Protein AF-A0A348WJE6-F1 (afdb_monomer)

Foldseek 3Di:
DDDPFWADPVLLVVEDPVQSVVVVVCCVPPNDVDTAGHPYGFQWDDDDFQWTAGPVRDIDGNPDDCPVVRD

Solvent-accessible surface area (backbone atoms only — not comparable to full-atom values): 4534 Å² total; per-residue (Å²): 135,85,65,95,50,49,46,50,79,91,44,52,82,81,46,54,74,66,58,44,53,49,50,56,51,45,45,75,73,67,39,86,84,68,77,51,50,36,73,70,60,79,57,68,74,47,72,60,57,56,34,37,23,34,81,86,66,52,76,43,80,61,87,76,73,68,82,61,73,85,75

Mean predicted aligned error: 3.24 Å

Structure (mmCIF, N/CA/C/O backbone):
data_AF-A0A348WJE6-F1
#
_entry.id   AF-A0A348WJE6-F1
#
loop_
_atom_site.group_PDB
_atom_site.id
_atom_site.type_symbol
_atom_site.label_atom_id
_atom_site.label_alt_id
_atom_site.label_comp_id
_atom_site.label_asym_id
_atom_site.label_entity_id
_atom_site.label_seq_id
_atom_site.pdbx_PDB_ins_code
_atom_site.Cartn_x
_atom_site.Cartn_y
_atom_site.Cartn_z
_atom_site.occupancy
_atom_site.B_iso_or_equiv
_atom_site.auth_seq_id
_atom_site.auth_comp_id
_atom_site.auth_asym_id
_atom_site.auth_atom_id
_atom_site.pdbx_PDB_model_num
ATOM 1 N N . MET A 1 1 ? 21.995 -6.661 0.316 1.00 54.91 1 MET A N 1
ATOM 2 C CA . MET A 1 1 ? 21.053 -7.356 1.217 1.00 54.91 1 MET A CA 1
ATOM 3 C C . MET A 1 1 ? 19.654 -7.101 0.685 1.00 54.91 1 MET A C 1
ATOM 5 O O . MET A 1 1 ? 19.299 -5.937 0.536 1.00 54.91 1 MET A O 1
ATOM 9 N N . THR A 1 2 ? 18.925 -8.142 0.293 1.00 70.00 2 THR A N 1
ATOM 10 C CA . THR A 1 2 ? 17.565 -8.007 -0.253 1.00 70.00 2 THR A CA 1
ATOM 11 C C . THR A 1 2 ? 16.580 -7.878 0.908 1.00 70.00 2 THR A C 1
ATOM 13 O O . THR A 1 2 ? 16.660 -8.643 1.865 1.00 70.00 2 THR A O 1
ATOM 16 N N . MET A 1 3 ? 15.702 -6.874 0.874 1.00 82.44 3 MET A N 1
ATOM 17 C CA . MET A 1 3 ? 14.653 -6.698 1.882 1.00 82.44 3 MET A CA 1
ATOM 18 C C . MET A 1 3 ? 13.550 -7.734 1.617 1.00 82.44 3 MET A C 1
ATOM 20 O O . MET A 1 3 ? 13.041 -7.794 0.505 1.00 82.44 3 MET A O 1
ATOM 24 N N . ILE A 1 4 ? 13.197 -8.532 2.631 1.00 85.75 4 ILE A N 1
ATOM 25 C CA . ILE A 1 4 ? 12.324 -9.719 2.505 1.00 85.75 4 ILE A CA 1
ATOM 26 C C . ILE A 1 4 ? 10.931 -9.389 1.934 1.00 85.75 4 ILE A C 1
ATOM 28 O O . ILE A 1 4 ? 10.349 -10.231 1.265 1.00 85.75 4 ILE A O 1
ATOM 32 N N . ASN A 1 5 ? 10.438 -8.161 2.126 1.00 91.31 5 ASN A N 1
ATOM 33 C CA . ASN A 1 5 ? 9.130 -7.712 1.637 1.00 91.31 5 ASN A CA 1
ATOM 34 C C . ASN A 1 5 ? 9.238 -6.584 0.602 1.00 91.31 5 ASN A C 1
ATOM 36 O O . ASN A 1 5 ? 8.305 -5.802 0.486 1.00 91.31 5 ASN A O 1
ATOM 40 N N . ALA A 1 6 ? 10.368 -6.401 -0.084 1.00 92.44 6 ALA A N 1
ATOM 41 C CA . ALA A 1 6 ? 10.452 -5.353 -1.100 1.00 92.44 6 ALA A CA 1
ATOM 42 C C . ALA A 1 6 ? 9.693 -5.742 -2.371 1.00 92.44 6 ALA A C 1
ATOM 44 O O . ALA A 1 6 ? 9.823 -6.861 -2.852 1.00 92.44 6 ALA A O 1
ATOM 45 N N . TYR A 1 7 ? 8.990 -4.769 -2.944 1.00 93.88 7 TYR A N 1
ATOM 46 C CA . TYR A 1 7 ? 8.447 -4.861 -4.294 1.00 93.88 7 TYR A CA 1
ATOM 47 C C . TYR A 1 7 ? 9.547 -5.138 -5.329 1.00 93.88 7 TYR A C 1
ATOM 49 O O . TYR A 1 7 ? 10.578 -4.450 -5.346 1.00 93.88 7 TYR A O 1
ATOM 57 N N . ASP A 1 8 ? 9.283 -6.093 -6.220 1.00 92.31 8 ASP A N 1
ATOM 58 C CA . ASP A 1 8 ? 10.075 -6.373 -7.415 1.00 92.31 8 ASP A CA 1
ATOM 59 C C . ASP A 1 8 ? 9.342 -5.867 -8.666 1.00 92.31 8 ASP A C 1
ATOM 61 O O . ASP A 1 8 ? 8.229 -6.292 -8.975 1.00 92.31 8 ASP A O 1
ATOM 65 N N . SER A 1 9 ? 9.996 -4.991 -9.434 1.00 90.38 9 SER A N 1
ATOM 66 C CA . SER A 1 9 ? 9.478 -4.490 -10.712 1.00 90.38 9 SER A CA 1
ATOM 67 C C . SER A 1 9 ? 9.198 -5.587 -11.743 1.00 90.38 9 SER A C 1
ATOM 69 O O . SER A 1 9 ? 8.419 -5.349 -12.662 1.00 90.38 9 SER A O 1
ATOM 71 N N . ALA A 1 10 ? 9.782 -6.782 -11.599 1.00 92.19 10 ALA A N 1
ATOM 72 C CA . ALA A 1 10 ? 9.450 -7.933 -12.438 1.00 92.19 10 ALA A CA 1
ATOM 73 C C . ALA A 1 10 ? 7.976 -8.373 -12.307 1.00 92.19 10 ALA A C 1
ATOM 75 O O . ALA A 1 10 ? 7.461 -9.053 -13.191 1.00 92.19 10 ALA A O 1
ATOM 76 N N . LEU A 1 11 ? 7.284 -7.956 -11.240 1.00 90.12 11 LEU A N 1
ATOM 77 C CA . LEU A 1 11 ? 5.871 -8.245 -10.988 1.00 90.12 11 LEU A CA 1
ATOM 78 C C . LEU A 1 11 ? 4.928 -7.127 -11.472 1.00 90.12 11 LEU A C 1
ATOM 80 O O . LEU A 1 11 ? 3.727 -7.188 -11.228 1.00 90.12 11 LEU A O 1
ATOM 84 N N . ALA A 1 12 ? 5.419 -6.121 -12.204 1.00 91.19 12 ALA A N 1
ATOM 85 C CA . ALA A 1 12 ? 4.601 -4.985 -12.651 1.00 91.19 12 ALA A CA 1
ATOM 86 C C . ALA A 1 12 ? 3.377 -5.372 -13.511 1.00 91.19 12 ALA A C 1
ATOM 88 O O . ALA A 1 12 ? 2.396 -4.628 -13.556 1.00 91.19 12 ALA A O 1
ATOM 89 N N . GLU A 1 13 ? 3.414 -6.524 -14.185 1.00 91.94 13 GLU A N 1
ATOM 90 C CA . GLU A 1 13 ? 2.313 -7.022 -15.024 1.00 91.94 13 GLU A CA 1
ATOM 91 C C . GLU A 1 13 ? 1.101 -7.510 -14.217 1.00 91.94 13 GLU A C 1
ATOM 93 O O . GLU A 1 13 ? -0.006 -7.540 -14.750 1.00 91.94 13 GLU A O 1
ATOM 98 N N . VAL A 1 14 ? 1.271 -7.864 -12.933 1.00 92.75 14 VAL A N 1
ATOM 99 C CA . VAL A 1 14 ? 0.134 -8.261 -12.078 1.00 92.75 14 VAL A CA 1
ATOM 100 C C . VAL A 1 14 ? -0.597 -7.065 -11.463 1.00 92.75 14 VAL A C 1
ATOM 102 O O . VAL A 1 14 ? -1.638 -7.243 -10.833 1.00 92.75 14 VAL A O 1
ATOM 105 N N . LEU A 1 15 ? -0.057 -5.852 -11.622 1.00 95.06 15 LEU A N 1
ATOM 106 C CA . LEU A 1 15 ? -0.629 -4.627 -11.072 1.00 95.06 15 LEU A CA 1
ATOM 107 C C . LEU A 1 15 ? -1.718 -4.054 -11.978 1.00 95.06 15 LEU A C 1
ATOM 109 O O . LEU A 1 15 ? -1.704 -4.219 -13.201 1.00 95.06 15 LEU A O 1
ATOM 113 N N . SER A 1 16 ? -2.632 -3.294 -11.373 1.00 95.06 16 SER A N 1
ATOM 114 C CA . SER A 1 16 ? -3.576 -2.487 -12.140 1.00 95.06 16 SER A CA 1
ATOM 115 C C . SER A 1 16 ? -2.828 -1.461 -13.016 1.00 95.06 16 SER A C 1
ATOM 117 O O . SER A 1 16 ? -1.731 -1.016 -12.652 1.00 95.06 16 SER A O 1
ATOM 119 N N . PRO A 1 17 ? -3.395 -1.043 -14.167 1.00 95.88 17 PRO A N 1
ATOM 120 C CA . PRO A 1 17 ? -2.787 -0.005 -14.999 1.00 95.88 17 PRO A CA 1
ATOM 121 C C . PRO A 1 17 ? -2.501 1.295 -14.234 1.00 95.88 17 PRO A C 1
ATOM 123 O O . PRO A 1 17 ? -1.465 1.921 -14.464 1.00 95.88 17 PRO A O 1
ATOM 126 N N . ASP A 1 18 ? -3.384 1.661 -13.302 1.00 95.50 18 ASP A N 1
ATOM 127 C CA . ASP A 1 18 ? -3.268 2.880 -12.502 1.00 95.50 18 ASP A CA 1
ATOM 128 C C . ASP A 1 18 ? -2.122 2.791 -11.487 1.00 95.50 18 ASP A C 1
ATOM 130 O O . ASP A 1 18 ? -1.308 3.715 -11.395 1.00 95.50 18 ASP A O 1
ATOM 134 N N . ASP A 1 19 ? -1.986 1.664 -10.780 1.00 96.31 19 ASP A N 1
ATOM 135 C CA . ASP A 1 19 ? -0.892 1.473 -9.821 1.00 96.31 19 ASP A CA 1
ATOM 136 C C . ASP A 1 19 ? 0.463 1.409 -10.534 1.00 96.31 19 ASP A C 1
ATOM 138 O O . ASP A 1 19 ? 1.430 2.027 -10.082 1.00 96.31 19 ASP A O 1
ATOM 142 N N . ARG A 1 20 ? 0.533 0.750 -11.700 1.00 96.25 20 ARG A N 1
ATOM 143 C CA . ARG A 1 20 ? 1.745 0.742 -12.533 1.00 96.25 20 ARG A CA 1
ATOM 144 C C . ARG A 1 20 ? 2.132 2.160 -12.959 1.00 96.25 20 ARG A C 1
ATOM 146 O O . ARG A 1 20 ? 3.283 2.561 -12.787 1.00 96.25 20 ARG A O 1
ATOM 153 N N . ALA A 1 21 ? 1.171 2.950 -13.440 1.00 96.38 21 ALA A N 1
ATOM 154 C CA . ALA A 1 21 ? 1.415 4.338 -13.826 1.00 96.38 21 ALA A CA 1
ATOM 155 C C . ALA A 1 21 ? 1.874 5.208 -12.638 1.00 96.38 21 ALA A C 1
ATOM 157 O O . ALA A 1 21 ? 2.737 6.081 -12.796 1.00 96.38 21 ALA A O 1
ATOM 158 N N . LEU A 1 22 ? 1.333 4.979 -11.437 1.00 95.75 22 LEU A N 1
ATOM 159 C CA . LEU A 1 22 ? 1.743 5.688 -10.225 1.00 95.75 22 LEU A CA 1
ATOM 160 C C . LEU A 1 22 ? 3.165 5.309 -9.790 1.00 95.75 22 LEU A C 1
ATOM 162 O O . LEU A 1 22 ? 3.952 6.197 -9.450 1.00 95.75 22 LEU A O 1
ATOM 166 N N . ILE A 1 23 ? 3.520 4.024 -9.847 1.00 95.31 23 ILE A N 1
ATOM 167 C CA . ILE A 1 23 ? 4.872 3.540 -9.543 1.00 95.31 23 ILE A CA 1
ATOM 168 C C . ILE A 1 23 ? 5.889 4.125 -10.528 1.00 95.31 23 ILE A C 1
ATOM 170 O O . ILE A 1 23 ? 6.926 4.629 -10.093 1.00 95.31 23 ILE A O 1
ATOM 174 N N . ASP A 1 24 ? 5.578 4.165 -11.826 1.00 94.25 24 ASP A N 1
ATOM 175 C CA . ASP A 1 24 ? 6.455 4.762 -12.841 1.00 94.25 24 ASP A CA 1
ATOM 176 C C . ASP A 1 24 ? 6.697 6.255 -12.586 1.00 94.25 24 ASP A C 1
ATOM 178 O O . ASP A 1 24 ? 7.826 6.752 -12.679 1.00 94.25 24 ASP A O 1
ATOM 182 N N . ARG A 1 25 ? 5.640 6.996 -12.230 1.00 95.94 25 ARG A N 1
ATOM 183 C CA . ARG A 1 25 ? 5.753 8.410 -11.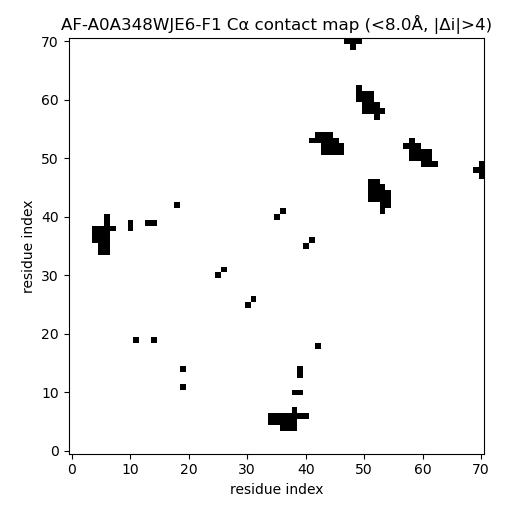843 1.00 95.94 25 ARG A CA 1
ATOM 184 C C . ARG A 1 25 ? 6.588 8.577 -10.575 1.00 95.94 25 ARG A C 1
ATOM 186 O O . ARG A 1 25 ? 7.449 9.456 -10.530 1.00 95.94 25 ARG A O 1
ATOM 193 N N . ARG A 1 26 ? 6.368 7.730 -9.565 1.00 95.81 26 ARG A N 1
ATOM 194 C CA . ARG A 1 26 ? 7.126 7.726 -8.308 1.00 95.81 26 ARG A CA 1
ATOM 195 C C . ARG A 1 26 ? 8.611 7.463 -8.554 1.00 95.81 26 ARG A C 1
ATOM 197 O O . ARG A 1 26 ? 9.438 8.181 -8.001 1.00 95.81 26 ARG A O 1
ATOM 204 N N . ALA A 1 27 ? 8.951 6.490 -9.399 1.00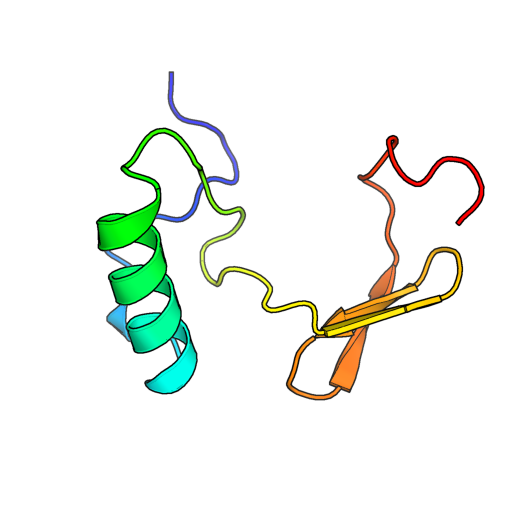 93.25 27 ALA A N 1
ATOM 205 C CA . ALA A 1 27 ? 10.332 6.148 -9.728 1.00 93.25 27 ALA A CA 1
ATOM 206 C C . ALA A 1 27 ? 11.073 7.322 -10.388 1.00 93.25 27 ALA A C 1
ATOM 208 O O . ALA A 1 27 ? 12.205 7.623 -10.007 1.00 93.25 27 ALA A O 1
ATOM 209 N N . LYS A 1 28 ? 10.411 8.035 -11.312 1.00 94.50 28 LYS A N 1
ATOM 210 C CA . LYS A 1 28 ? 10.955 9.242 -11.962 1.00 94.50 28 LYS A CA 1
ATOM 211 C C . LYS A 1 28 ? 11.170 10.402 -10.985 1.00 94.50 28 LYS A C 1
ATOM 213 O O . LYS A 1 28 ? 12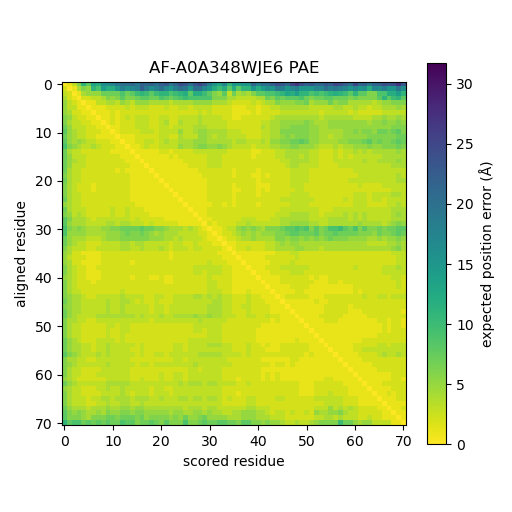.106 11.171 -11.167 1.00 94.50 28 LYS A O 1
ATOM 218 N N . ALA A 1 29 ? 10.307 10.537 -9.978 1.00 97.06 29 ALA A N 1
ATOM 219 C CA . ALA A 1 29 ? 10.335 11.662 -9.044 1.00 97.06 29 ALA A CA 1
ATOM 220 C C . ALA A 1 29 ? 11.253 11.443 -7.828 1.00 97.06 29 ALA A C 1
ATOM 222 O O . ALA A 1 29 ? 11.911 12.381 -7.389 1.00 97.06 29 ALA A O 1
ATOM 223 N N . LEU A 1 30 ? 11.276 10.232 -7.261 1.00 94.31 30 LEU A N 1
ATOM 224 C CA . LEU A 1 30 ? 11.917 9.950 -5.967 1.00 94.31 30 LEU A CA 1
ATOM 225 C C . LEU A 1 30 ? 13.182 9.086 -6.081 1.00 94.31 30 LEU A C 1
ATOM 227 O O . LEU A 1 30 ? 13.964 9.011 -5.134 1.00 94.31 30 LEU A O 1
ATOM 231 N N . GLY A 1 31 ? 13.410 8.444 -7.229 1.00 85.88 31 GLY A N 1
ATOM 232 C CA . GLY A 1 31 ? 14.531 7.529 -7.430 1.00 85.88 31 GLY A CA 1
ATOM 233 C C . GLY A 1 31 ? 14.403 6.200 -6.658 1.00 85.88 31 GLY A C 1
ATOM 234 O O . GLY A 1 31 ? 13.479 5.995 -5.869 1.00 85.88 31 GLY A O 1
ATOM 235 N N . PRO A 1 32 ? 15.342 5.260 -6.867 1.00 83.69 32 PRO A N 1
ATOM 236 C CA . PRO A 1 32 ? 15.201 3.861 -6.441 1.00 83.69 32 PRO A CA 1
ATOM 237 C C . PRO A 1 32 ? 15.440 3.608 -4.942 1.00 83.69 32 PRO A C 1
ATOM 239 O O . PRO A 1 32 ? 15.235 2.489 -4.468 1.00 83.69 32 PRO A O 1
ATOM 242 N N . ALA A 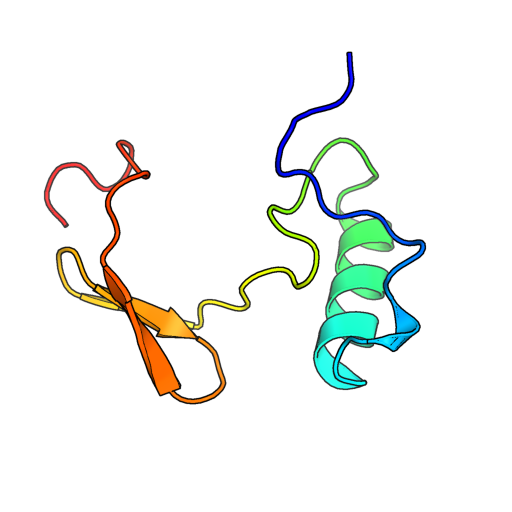1 33 ? 15.900 4.610 -4.184 1.00 88.12 33 ALA A N 1
ATOM 243 C CA . ALA A 1 33 ? 16.135 4.477 -2.744 1.00 88.12 33 ALA A CA 1
ATOM 244 C C . ALA A 1 33 ? 14.823 4.347 -1.948 1.00 88.12 33 ALA A C 1
ATOM 246 O O . ALA A 1 33 ? 14.794 3.691 -0.906 1.00 88.12 33 ALA A O 1
ATOM 247 N N . TYR A 1 34 ? 13.729 4.921 -2.458 1.00 90.62 34 TYR A N 1
ATOM 248 C CA . TYR A 1 34 ? 12.409 4.853 -1.839 1.00 90.62 34 TYR A CA 1
ATOM 249 C C . TYR A 1 34 ? 11.708 3.546 -2.201 1.00 90.62 34 TYR A C 1
ATOM 251 O O . TYR A 1 34 ? 11.012 3.444 -3.212 1.00 90.62 34 TYR A O 1
ATOM 259 N N . ARG A 1 35 ? 11.896 2.536 -1.353 1.00 90.88 35 ARG A N 1
ATOM 260 C CA . ARG A 1 35 ? 11.330 1.199 -1.548 1.00 90.88 35 ARG A CA 1
ATOM 261 C C . ARG A 1 35 ? 9.819 1.169 -1.306 1.00 90.88 35 ARG A C 1
ATOM 263 O O . ARG A 1 35 ? 9.281 1.973 -0.547 1.00 90.88 35 ARG A O 1
ATOM 270 N N . LEU A 1 36 ? 9.164 0.226 -1.975 1.00 95.19 36 LEU A N 1
ATOM 271 C CA . LEU A 1 36 ? 7.775 -0.166 -1.753 1.00 95.19 36 LEU A CA 1
ATOM 272 C C . LEU A 1 36 ? 7.758 -1.559 -1.120 1.00 95.19 36 LEU A C 1
ATOM 274 O O . LEU A 1 36 ? 8.679 -2.346 -1.358 1.00 95.19 36 LEU A O 1
ATOM 278 N N . PHE A 1 37 ? 6.733 -1.839 -0.319 1.00 95.50 37 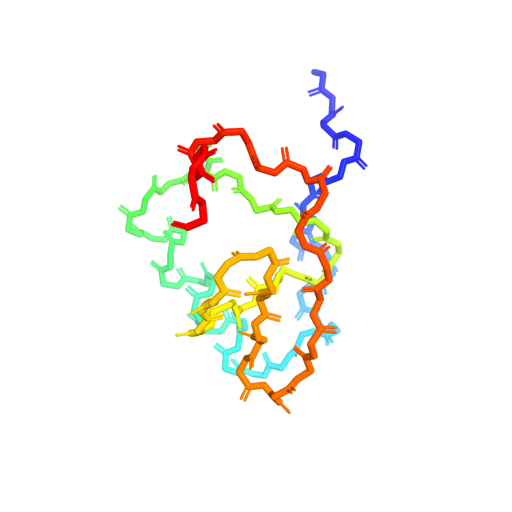PHE A N 1
ATOM 279 C CA . PHE A 1 37 ? 6.534 -3.147 0.299 1.00 95.50 37 PHE A CA 1
ATOM 280 C C . PHE A 1 37 ? 5.565 -4.013 -0.513 1.00 95.50 37 PHE A C 1
ATOM 282 O O . PHE A 1 37 ? 4.618 -3.477 -1.082 1.00 95.50 37 PHE A O 1
ATOM 289 N N . TYR A 1 38 ? 5.771 -5.330 -0.448 1.00 95.25 38 TYR A N 1
ATOM 290 C CA . TYR A 1 38 ? 5.003 -6.413 -1.066 1.00 95.25 38 TYR A CA 1
ATOM 291 C C . TYR A 1 38 ? 5.084 -6.485 -2.595 1.00 95.25 38 TYR A C 1
ATOM 293 O O . TYR A 1 38 ? 5.405 -5.515 -3.276 1.00 95.25 38 TYR A O 1
ATOM 301 N N . ASP A 1 39 ? 4.749 -7.662 -3.123 1.00 94.56 39 ASP A N 1
ATOM 302 C CA . ASP A 1 39 ? 4.653 -7.939 -4.561 1.00 94.56 39 ASP A CA 1
ATOM 303 C C . ASP A 1 39 ? 3.628 -7.035 -5.259 1.00 94.56 39 ASP A C 1
ATOM 305 O O . ASP A 1 39 ? 3.845 -6.589 -6.383 1.00 94.56 39 ASP A O 1
ATOM 309 N N . GLN A 1 40 ? 2.527 -6.733 -4.564 1.00 94.94 40 GLN A N 1
ATOM 310 C CA . GLN A 1 40 ? 1.540 -5.731 -4.958 1.00 94.94 40 GLN A CA 1
ATOM 311 C C . GLN A 1 40 ? 1.583 -4.583 -3.943 1.00 94.94 40 GLN A C 1
ATOM 313 O O . GLN A 1 40 ? 1.036 -4.730 -2.845 1.00 94.94 40 GLN A O 1
ATOM 318 N N . PRO A 1 41 ? 2.260 -3.463 -4.261 1.00 96.25 41 PRO A N 1
ATOM 319 C CA . PRO A 1 41 ? 2.358 -2.333 -3.351 1.00 96.25 41 PRO A CA 1
ATOM 320 C C . PRO A 1 41 ? 0.989 -1.825 -2.908 1.00 96.25 41 PRO A C 1
ATOM 322 O O . PRO A 1 41 ? 0.118 -1.561 -3.732 1.00 96.25 41 PRO A O 1
ATOM 325 N N . LEU A 1 42 ? 0.813 -1.656 -1.596 1.00 96.19 42 LEU A N 1
ATOM 326 C CA . LEU A 1 42 ? -0.445 -1.169 -1.038 1.00 96.19 42 LEU A CA 1
ATOM 327 C C . LEU A 1 42 ? -0.634 0.321 -1.343 1.00 96.19 42 LEU A C 1
ATOM 329 O O . LEU A 1 42 ? 0.114 1.169 -0.850 1.0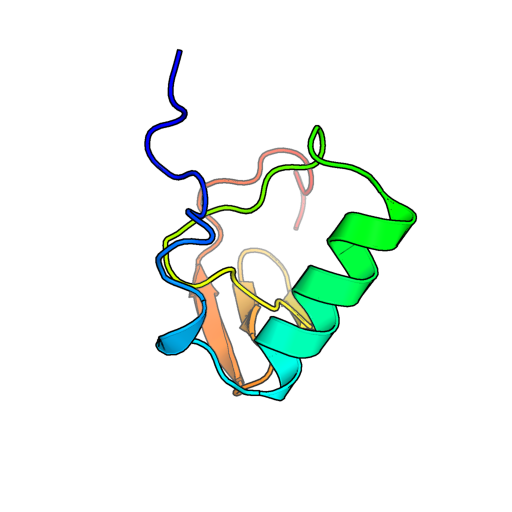0 96.19 42 LEU A O 1
ATOM 333 N N . HIS A 1 43 ? -1.673 0.638 -2.112 1.00 97.00 43 HIS A N 1
ATOM 334 C CA . HIS A 1 43 ? -2.131 2.003 -2.347 1.00 97.00 43 HIS A CA 1
ATOM 335 C C . HIS A 1 43 ? -3.140 2.397 -1.262 1.00 97.00 43 HIS A C 1
ATOM 337 O O . HIS A 1 43 ? -4.348 2.269 -1.442 1.00 97.00 43 HIS A O 1
ATOM 343 N N . ILE A 1 44 ? -2.630 2.826 -0.106 1.00 97.50 44 ILE A N 1
ATOM 344 C CA . ILE A 1 44 ? -3.450 3.265 1.032 1.00 97.50 44 ILE A CA 1
ATOM 345 C C . ILE A 1 44 ? -3.944 4.698 0.809 1.00 97.50 44 ILE A C 1
ATOM 347 O O . ILE A 1 44 ? -3.134 5.595 0.584 1.00 97.50 44 ILE A O 1
ATOM 351 N N . GLU A 1 45 ? -5.255 4.916 0.925 1.00 97.12 45 GLU A N 1
ATOM 352 C CA . GLU A 1 45 ? -5.889 6.233 0.730 1.00 97.12 45 GLU A CA 1
ATOM 353 C C . GLU A 1 45 ? -6.530 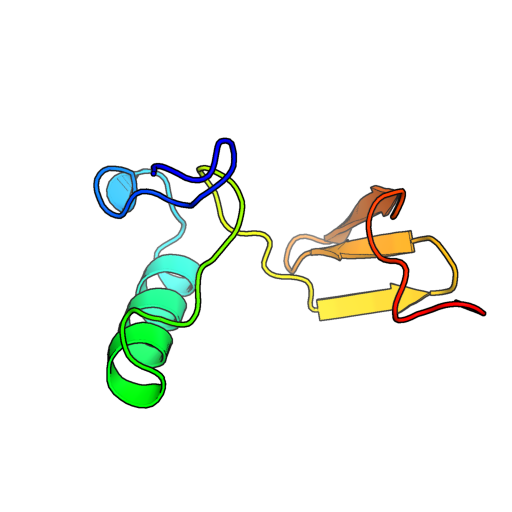6.795 2.005 1.00 97.12 45 GLU A C 1
ATOM 355 O O . GLU A 1 45 ? -6.724 8.006 2.126 1.00 97.12 45 GLU A O 1
ATOM 360 N N . ARG A 1 46 ? -6.851 5.935 2.981 1.00 97.50 46 ARG A N 1
ATOM 361 C CA . ARG A 1 46 ? -7.459 6.344 4.254 1.00 97.50 46 ARG A CA 1
ATOM 362 C C . ARG A 1 46 ? -6.930 5.513 5.416 1.00 97.50 46 ARG A C 1
ATOM 364 O O . ARG A 1 46 ? -6.692 4.315 5.270 1.00 97.50 46 ARG A O 1
ATOM 371 N N . SER A 1 47 ? -6.839 6.128 6.589 1.00 97.44 47 SER A N 1
ATOM 372 C CA . SER A 1 47 ? -6.610 5.448 7.864 1.00 97.44 47 SER A CA 1
ATOM 373 C C . SER A 1 47 ? -7.541 5.969 8.961 1.00 97.44 47 SER A C 1
ATOM 375 O O . SER A 1 47 ? -8.115 7.052 8.843 1.00 97.44 47 SER A O 1
ATOM 377 N N . GLU A 1 48 ? -7.723 5.167 10.010 1.00 97.88 48 GLU A N 1
ATOM 378 C CA . GLU A 1 48 ? -8.477 5.513 11.218 1.00 97.88 48 GLU A CA 1
ATOM 379 C C . GLU A 1 48 ? -8.061 4.590 12.372 1.00 97.88 48 GLU A C 1
ATOM 381 O O . GLU A 1 48 ? -8.368 3.391 12.373 1.00 97.88 48 GLU A O 1
ATOM 386 N N . GLY A 1 49 ? -7.348 5.144 13.356 1.00 97.31 49 GLY A N 1
ATOM 387 C CA . GLY A 1 49 ? -6.740 4.354 14.423 1.00 97.31 49 GLY A CA 1
ATOM 388 C C . GLY A 1 49 ? -5.811 3.287 13.839 1.00 97.31 49 GLY A C 1
ATOM 389 O O . GLY A 1 49 ? -4.956 3.574 13.012 1.00 97.31 49 GLY A O 1
ATOM 390 N N . VAL A 1 50 ? -6.031 2.026 14.210 1.00 97.94 50 VAL A N 1
ATOM 391 C CA . VAL A 1 50 ? -5.231 0.883 13.729 1.00 97.94 50 VAL A CA 1
ATOM 392 C C . VAL A 1 50 ? -5.676 0.334 12.369 1.00 97.94 50 VAL A C 1
ATOM 394 O O . VAL A 1 50 ? -5.271 -0.759 11.984 1.00 97.94 50 VAL A O 1
ATOM 397 N N . TRP A 1 51 ? -6.563 1.019 11.651 1.00 98.38 51 TRP A N 1
ATOM 398 C CA . TRP A 1 51 ? -7.116 0.520 10.395 1.00 98.38 51 TRP A CA 1
ATOM 399 C C . TRP A 1 51 ? -6.645 1.344 9.203 1.00 98.38 51 TRP A C 1
ATOM 401 O O . TRP A 1 51 ? -6.709 2.570 9.232 1.00 98.38 51 TRP A O 1
ATOM 411 N N . LEU A 1 52 ? -6.243 0.656 8.133 1.00 98.56 52 LEU A N 1
ATOM 412 C CA . LEU A 1 52 ? -5.916 1.238 6.830 1.00 98.56 52 LEU A CA 1
ATOM 413 C C . LEU A 1 52 ? -6.908 0.738 5.779 1.00 98.56 52 LEU A C 1
ATOM 415 O O . LEU A 1 52 ? -7.343 -0.414 5.836 1.00 98.56 52 LEU A O 1
ATOM 419 N N . TRP A 1 53 ? -7.238 1.582 4.807 1.00 98.56 53 TRP A N 1
ATOM 420 C CA . TRP A 1 53 ? -8.032 1.223 3.637 1.00 98.56 53 TRP A CA 1
ATOM 421 C C . TRP A 1 53 ? -7.232 1.506 2.374 1.00 98.56 53 TRP A C 1
ATOM 423 O O . TRP A 1 53 ? -6.696 2.607 2.212 1.00 98.56 53 TRP A O 1
ATOM 433 N N . ASP A 1 54 ? -7.155 0.512 1.493 1.00 97.50 54 ASP A N 1
ATOM 434 C CA . ASP A 1 54 ? -6.639 0.735 0.145 1.00 97.50 54 ASP A CA 1
ATOM 435 C C . ASP A 1 54 ? -7.672 1.427 -0.756 1.00 97.50 54 ASP A C 1
ATOM 437 O O . ASP A 1 54 ? -8.835 1.609 -0.376 1.00 97.50 54 ASP A O 1
ATOM 441 N N . LYS A 1 55 ? -7.231 1.809 -1.957 1.00 96.25 55 LYS A N 1
ATOM 442 C CA . LYS A 1 55 ? -8.059 2.441 -2.995 1.00 96.25 55 LYS A CA 1
ATOM 443 C C . LYS A 1 55 ? -9.309 1.640 -3.391 1.00 96.25 55 LYS A C 1
ATOM 445 O O . LYS A 1 55 ? -10.275 2.212 -3.884 1.00 96.25 55 LYS A O 1
ATOM 450 N N . ASP A 1 56 ? -9.305 0.322 -3.177 1.00 95.19 56 ASP A N 1
ATOM 451 C CA . ASP A 1 56 ? -10.426 -0.568 -3.502 1.00 95.19 56 ASP A CA 1
ATOM 452 C C . ASP A 1 56 ? -11.354 -0.778 -2.285 1.00 95.19 56 ASP A C 1
ATOM 454 O O . ASP A 1 56 ? -12.309 -1.557 -2.330 1.00 95.19 56 ASP A O 1
ATOM 458 N N . GLY A 1 57 ? -11.095 -0.071 -1.178 1.00 96.88 57 GLY A N 1
ATOM 459 C CA . GLY A 1 57 ? -11.879 -0.109 0.053 1.00 96.88 57 GLY A CA 1
ATOM 460 C C . GLY A 1 57 ? -11.583 -1.312 0.949 1.00 96.88 57 GLY A C 1
ATOM 461 O O . GLY A 1 57 ? -12.266 -1.500 1.964 1.00 96.88 57 GLY A O 1
ATOM 462 N N . ARG A 1 58 ? -10.573 -2.131 0.629 1.00 97.81 58 ARG A N 1
ATOM 463 C CA . ARG A 1 58 ? -10.190 -3.261 1.475 1.00 97.81 58 ARG A CA 1
ATOM 464 C C . ARG A 1 58 ? -9.500 -2.753 2.732 1.00 97.81 58 ARG A C 1
ATOM 466 O O . ARG A 1 58 ? -8.613 -1.907 2.698 1.00 97.81 58 ARG A O 1
ATOM 473 N N . LYS A 1 59 ? -9.933 -3.307 3.862 1.00 98.19 59 LYS A N 1
ATOM 474 C CA . LYS A 1 59 ? -9.508 -2.910 5.202 1.00 98.19 59 LYS A CA 1
ATOM 475 C C . LYS A 1 59 ? -8.371 -3.805 5.707 1.00 98.19 59 LYS A C 1
ATOM 477 O O . LYS A 1 59 ? -8.489 -5.030 5.659 1.00 98.19 59 LYS A O 1
ATOM 482 N N . TYR A 1 60 ? -7.319 -3.198 6.248 1.00 98.44 60 TYR A N 1
ATOM 483 C CA . TYR A 1 60 ? -6.148 -3.863 6.827 1.00 98.44 60 TYR A CA 1
ATOM 484 C C . TYR A 1 60 ? -5.951 -3.425 8.277 1.00 98.44 60 TYR A C 1
ATOM 486 O O . TYR A 1 60 ? -6.112 -2.246 8.589 1.00 98.44 60 TYR A O 1
ATOM 494 N N . LEU A 1 61 ? -5.588 -4.367 9.151 1.00 98.44 61 LEU A N 1
ATOM 495 C CA . LEU A 1 61 ? -5.110 -4.056 10.497 1.00 98.44 61 LEU A CA 1
ATOM 496 C C . LEU A 1 61 ? -3.642 -3.626 10.411 1.00 98.44 61 LEU A C 1
ATOM 498 O O . LEU A 1 61 ? -2.804 -4.401 9.948 1.00 98.44 61 LEU A O 1
ATOM 502 N N . ASP A 1 62 ? -3.333 -2.422 10.875 1.00 98.06 62 ASP A N 1
ATOM 503 C CA . ASP A 1 62 ? -1.964 -1.950 11.017 1.00 98.06 62 ASP A CA 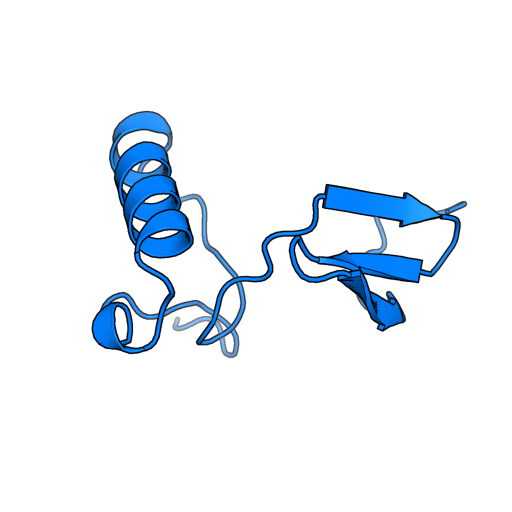1
ATOM 504 C C . ASP A 1 62 ? -1.335 -2.532 12.285 1.00 98.06 62 ASP A C 1
ATOM 506 O O . ASP A 1 62 ? -1.632 -2.124 13.407 1.00 98.06 62 ASP A O 1
ATOM 510 N N . ALA A 1 63 ? -0.474 -3.525 12.084 1.00 97.06 63 ALA A N 1
ATOM 511 C CA . ALA A 1 63 ? 0.324 -4.153 13.132 1.00 97.06 63 ALA A CA 1
ATOM 512 C C . ALA A 1 63 ? 1.834 -3.984 12.880 1.00 97.06 63 ALA A C 1
ATOM 514 O O . ALA A 1 63 ? 2.637 -4.743 13.422 1.00 97.06 63 ALA A O 1
ATOM 515 N N . TYR A 1 64 ? 2.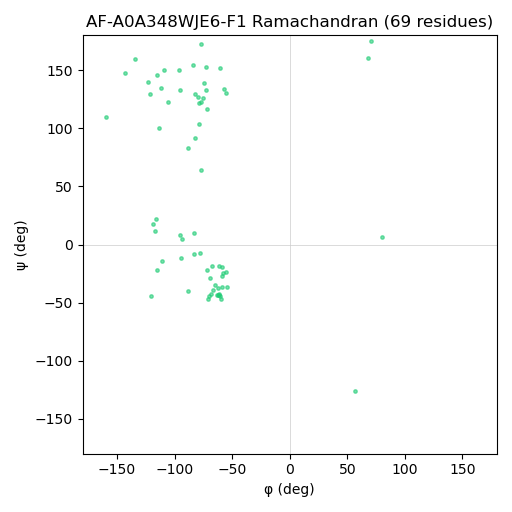219 -3.033 12.020 1.00 96.12 64 TYR A N 1
ATOM 516 C CA . TYR A 1 64 ? 3.612 -2.819 11.625 1.00 96.12 64 TYR A CA 1
ATOM 517 C C . TYR A 1 64 ? 4.108 -1.418 11.971 1.00 96.12 64 TYR A C 1
ATOM 519 O O . TYR A 1 64 ? 5.225 -1.267 12.470 1.00 96.12 64 TYR A O 1
ATOM 527 N N . ASN A 1 65 ? 3.309 -0.386 11.700 1.00 96.50 65 ASN A N 1
ATOM 528 C CA . ASN A 1 65 ? 3.791 0.982 11.790 1.00 96.50 65 ASN A CA 1
ATOM 529 C C . ASN A 1 65 ? 3.869 1.447 13.247 1.00 96.50 65 ASN A C 1
ATOM 531 O O . ASN A 1 65 ? 2.878 1.498 13.966 1.00 96.50 65 ASN A O 1
ATOM 535 N N . ASN A 1 66 ? 5.063 1.854 13.669 1.00 96.44 66 ASN A N 1
ATOM 536 C CA . ASN A 1 66 ? 5.302 2.461 14.979 1.00 96.44 66 ASN A CA 1
ATOM 537 C C . ASN A 1 66 ? 5.269 4.001 14.951 1.00 96.44 66 ASN A C 1
ATOM 539 O O . ASN A 1 66 ? 5.273 4.627 16.008 1.00 96.44 66 ASN A O 1
ATOM 543 N N . VAL A 1 67 ? 5.270 4.613 13.758 1.00 97.25 67 VAL A N 1
ATOM 544 C CA . VAL A 1 67 ? 5.289 6.077 13.582 1.00 97.25 67 VAL A CA 1
ATOM 545 C C . VAL A 1 67 ? 3.955 6.702 13.992 1.00 97.25 67 VAL A C 1
ATOM 547 O O . VAL A 1 67 ? 3.948 7.670 14.749 1.00 97.25 67 VAL A O 1
ATOM 550 N N . ALA A 1 68 ? 2.832 6.137 13.541 1.00 95.06 68 ALA A N 1
ATOM 551 C CA . ALA A 1 68 ? 1.486 6.538 13.956 1.00 95.06 68 ALA A CA 1
ATOM 552 C C . ALA A 1 68 ? 1.166 5.978 15.357 1.00 95.06 68 ALA A C 1
ATOM 554 O O . ALA A 1 68 ? 0.312 5.117 15.536 1.00 95.06 68 ALA A O 1
ATOM 555 N N . SER A 1 69 ? 1.913 6.431 16.365 1.00 94.25 69 SER A N 1
ATOM 556 C CA . SER A 1 69 ? 1.958 5.814 17.698 1.00 94.25 69 SER A CA 1
ATOM 557 C C . SER A 1 69 ? 0.664 5.918 18.513 1.00 94.25 69 SER A C 1
ATOM 559 O O . SER A 1 69 ? 0.484 5.156 19.462 1.00 94.25 69 SER A O 1
ATOM 561 N N . VAL A 1 70 ? -0.230 6.841 18.158 1.00 94.56 70 VAL A N 1
ATOM 562 C CA . VAL A 1 70 ? -1.536 7.051 18.809 1.00 94.56 70 VAL A CA 1
ATOM 563 C C . VAL A 1 70 ? -2.719 6.798 17.870 1.00 94.56 70 VAL A C 1
ATOM 565 O O . VAL A 1 70 ? -3.855 7.096 18.238 1.00 94.56 70 VAL A O 1
ATOM 568 N N . GLY A 1 71 ? -2.457 6.203 16.699 1.00 85.75 71 GLY A N 1
ATOM 569 C CA . GLY A 1 71 ? -3.429 6.088 15.610 1.00 85.75 71 GLY A CA 1
ATOM 570 C C . GLY A 1 71 ? -3.496 7.332 14.737 1.00 85.75 71 GLY A C 1
ATOM 571 O O . GLY A 1 71 ? -3.449 8.454 15.286 1.00 85.75 71 GLY A O 1
#

Nearest PDB structures (foldseek):
  5g4j-assembly1_B  TM=9.440E-01  e=1.450E-03  Paenarthrobacter aurescens TC1
  1dka-assembly1_A  TM=6.463E-01  e=9.428E-02  Burkholderia cepacia
  1z3z-assembly1_A  TM=6.469E-01  e=1.079E-01  Burkholderia cepacia
  6jix-assembly2_C  TM=5.968E-01  e=6.733E-02  Bifidobacterium catenulatum PV20-2
  2yku-assembly1_C  TM=6.052E-01  e=8.697E-01  Mesorhizobium sp. LUK

pLDDT: mean 93.67, std 6.53, range [54.91, 98.56]

Organism: NCBI:txid314263

Secondary structure (DSSP, 8-state):
---TTB--GGGGGGS-HHHHHHHHHHHHHH-TTS--BTTTT--EEEEETTEEEETT--EEE--S-SSSTT-

Radius of gyration: 13.29 Å; Cα contacts (8 Å, |Δi|>4): 62; chains: 1; bounding box: 33×21×34 Å

Sequence (71 aa):
MTMINAYDSALAEVLSPDDRALIDRRAKALGPAYRLFYDQPLHIERSEGVWLWDKDGRKYLDAYNNVASVG

InterPro domains:
  IPR015422 Pyridoxal phosphate-dependent transferase, small domain [G3DSA:3.90.1150.10] (21-71)
  IPR015424 Pyridoxal phosphate-dependent transferase [SSF53383] (17-69)